Protein AF-A0AAV0XPS0-F1 (afdb_monomer)

Structure (mmCIF, N/CA/C/O backbone):
data_AF-A0AAV0XPS0-F1
#
_entry.id   AF-A0AAV0XPS0-F1
#
loop_
_atom_site.group_PDB
_atom_site.id
_atom_site.type_symbol
_atom_site.label_atom_id
_atom_site.label_alt_id
_atom_site.label_comp_id
_atom_site.label_asym_id
_atom_site.label_entity_id
_atom_site.label_seq_id
_atom_site.pdbx_PDB_ins_code
_atom_site.Cartn_x
_atom_site.Cartn_y
_atom_site.Cartn_z
_atom_site.occupancy
_atom_site.B_iso_or_equiv
_atom_site.auth_seq_id
_atom_site.auth_comp_id
_atom_site.auth_asym_id
_atom_site.auth_atom_id
_atom_site.pdbx_PDB_model_num
ATOM 1 N N . MET A 1 1 ? 10.902 2.856 -17.759 1.00 62.88 1 MET A N 1
ATOM 2 C CA . MET A 1 1 ? 10.133 1.605 -17.963 1.00 62.88 1 MET A CA 1
ATOM 3 C C . MET A 1 1 ? 10.313 1.017 -19.363 1.00 62.88 1 MET A C 1
ATOM 5 O O . MET A 1 1 ? 10.685 -0.143 -19.431 1.00 62.88 1 MET A O 1
ATOM 9 N N . LYS A 1 2 ? 10.149 1.789 -20.456 1.00 78.25 2 LYS A N 1
ATOM 10 C CA . LYS A 1 2 ? 10.265 1.274 -21.842 1.00 78.25 2 LYS A CA 1
ATOM 11 C C . LYS A 1 2 ? 11.549 0.484 -22.137 1.00 78.25 2 LYS A C 1
ATOM 13 O O . LYS A 1 2 ? 11.473 -0.561 -22.755 1.00 78.25 2 LYS A O 1
ATOM 18 N N . ALA A 1 3 ? 12.704 0.926 -21.633 1.00 85.31 3 ALA A N 1
ATOM 19 C CA . ALA A 1 3 ? 13.974 0.216 -21.826 1.00 85.31 3 ALA A CA 1
ATOM 20 C C . ALA A 1 3 ? 13.983 -1.216 -21.248 1.00 85.31 3 ALA A C 1
ATOM 22 O O . ALA A 1 3 ? 14.577 -2.110 -21.836 1.00 85.31 3 ALA A O 1
ATOM 23 N N . LEU A 1 4 ? 13.302 -1.446 -20.118 1.00 81.94 4 LEU A N 1
ATOM 24 C CA . LEU A 1 4 ? 13.174 -2.776 -19.512 1.00 81.94 4 LEU A CA 1
ATOM 25 C C . LEU A 1 4 ? 12.173 -3.641 -20.288 1.00 81.94 4 LEU A C 1
ATOM 27 O O . LEU A 1 4 ? 12.426 -4.822 -20.498 1.00 81.94 4 LEU A O 1
ATOM 31 N N . GLU A 1 5 ? 11.079 -3.043 -20.768 1.00 87.12 5 GLU A N 1
ATOM 32 C CA . GLU A 1 5 ? 10.113 -3.718 -21.648 1.00 87.12 5 GLU A CA 1
ATOM 33 C C . GLU A 1 5 ? 10.777 -4.174 -22.961 1.00 87.12 5 GLU A C 1
ATOM 35 O O . GLU A 1 5 ? 10.541 -5.289 -23.418 1.00 87.12 5 GLU A O 1
ATOM 40 N N . THR A 1 6 ? 11.682 -3.365 -23.529 1.00 87.06 6 THR A N 1
ATOM 41 C CA . THR A 1 6 ? 12.498 -3.729 -24.704 1.00 87.06 6 THR A CA 1
ATOM 42 C C . THR A 1 6 ? 13.446 -4.902 -24.432 1.00 87.06 6 THR A C 1
ATOM 44 O O . THR A 1 6 ? 13.770 -5.652 -25.346 1.00 87.06 6 THR A O 1
ATOM 47 N N . LEU A 1 7 ? 13.852 -5.099 -23.176 1.00 87.44 7 LEU A N 1
ATOM 48 C CA . LEU A 1 7 ? 14.669 -6.232 -22.733 1.00 87.44 7 LEU A CA 1
ATOM 49 C C . LEU A 1 7 ? 13.846 -7.504 -22.446 1.00 87.44 7 LEU A C 1
ATOM 51 O O . LEU A 1 7 ? 14.399 -8.488 -21.960 1.00 87.44 7 LEU A O 1
ATOM 55 N N . GLY A 1 8 ? 12.531 -7.486 -22.690 1.00 85.06 8 GLY A N 1
ATOM 56 C CA . GLY A 1 8 ? 11.625 -8.603 -22.406 1.00 85.06 8 GLY A CA 1
ATOM 57 C C . GLY A 1 8 ? 11.223 -8.736 -20.934 1.00 85.06 8 GLY A C 1
ATOM 58 O O . GLY A 1 8 ? 10.499 -9.663 -20.572 1.00 85.06 8 GLY A O 1
ATOM 59 N N . GLN A 1 9 ? 11.655 -7.811 -20.074 1.00 85.62 9 GLN A N 1
ATOM 60 C CA . GLN A 1 9 ? 11.181 -7.741 -18.694 1.00 85.62 9 GLN A CA 1
ATOM 61 C C . GLN A 1 9 ? 9.746 -7.201 -18.670 1.00 85.62 9 GLN A C 1
ATOM 63 O O . GLN A 1 9 ? 9.338 -6.430 -19.542 1.00 85.62 9 GLN A O 1
ATOM 68 N N . LYS A 1 10 ? 8.990 -7.538 -17.621 1.00 83.94 10 LYS A N 1
ATOM 69 C CA . LYS A 1 10 ? 7.623 -7.038 -17.409 1.00 83.94 10 LYS A CA 1
ATOM 70 C C . LYS A 1 10 ? 7.511 -6.194 -16.133 1.00 83.94 10 LYS A C 1
ATOM 72 O O . LYS A 1 10 ? 6.932 -6.645 -15.146 1.00 83.94 10 LYS A O 1
ATOM 77 N N . PRO A 1 11 ? 8.005 -4.943 -16.134 1.00 77.38 11 PRO A N 1
ATOM 78 C CA . PRO A 1 11 ? 8.039 -4.105 -14.935 1.00 77.38 11 PRO A CA 1
ATOM 79 C C . PRO A 1 11 ? 6.668 -3.842 -14.299 1.00 77.38 11 PRO A C 1
ATOM 81 O O . PRO A 1 11 ? 6.582 -3.557 -13.110 1.00 77.38 11 PRO A O 1
ATOM 84 N N . LYS A 1 12 ? 5.587 -3.934 -15.084 1.00 79.69 12 LYS A N 1
ATOM 85 C CA . LYS A 1 12 ? 4.205 -3.758 -14.610 1.00 79.69 12 LYS A CA 1
ATOM 86 C C . LYS A 1 12 ? 3.727 -4.906 -13.716 1.00 79.69 12 LYS A C 1
ATOM 88 O O . LYS A 1 12 ? 2.826 -4.706 -12.913 1.00 79.69 12 LYS A O 1
ATOM 93 N N . GLU A 1 13 ? 4.336 -6.085 -13.835 1.00 82.75 13 GLU A N 1
ATOM 94 C CA . GLU A 1 13 ? 4.009 -7.266 -13.025 1.00 82.75 13 GLU A CA 1
ATOM 95 C C . GLU A 1 13 ? 4.856 -7.337 -11.740 1.00 82.75 13 GLU A C 1
ATOM 97 O O . GLU A 1 13 ? 4.602 -8.166 -10.872 1.00 82.75 13 GLU A O 1
ATOM 102 N N . TRP A 1 14 ? 5.834 -6.442 -11.557 1.00 86.38 14 TRP A N 1
ATOM 103 C CA . TRP A 1 14 ? 6.723 -6.445 -10.387 1.00 86.38 14 TRP A CA 1
ATOM 104 C C . TRP A 1 14 ? 6.077 -5.899 -9.106 1.00 86.38 14 TRP A C 1
ATOM 106 O O . TRP A 1 14 ? 6.768 -5.753 -8.101 1.00 86.38 14 TRP A O 1
ATOM 116 N N . GLY A 1 15 ? 4.773 -5.602 -9.115 1.00 85.25 15 GLY A N 1
ATOM 117 C CA . GLY A 1 15 ? 4.041 -5.036 -7.977 1.00 85.25 15 GLY A CA 1
ATOM 118 C C . GLY A 1 15 ? 4.371 -5.704 -6.634 1.00 85.25 15 GLY A C 1
ATOM 119 O O . GLY A 1 15 ? 4.818 -4.999 -5.730 1.00 85.25 15 GLY A O 1
ATOM 120 N N . PRO A 1 16 ? 4.256 -7.041 -6.504 1.00 85.88 16 PRO A N 1
ATOM 121 C CA . PRO A 1 16 ? 4.599 -7.745 -5.267 1.00 85.88 16 PRO A CA 1
ATOM 122 C C . PRO A 1 16 ? 6.079 -7.631 -4.885 1.00 85.88 16 PRO A C 1
ATOM 124 O O . PRO A 1 16 ? 6.403 -7.485 -3.713 1.00 85.88 16 PRO A O 1
ATOM 127 N N . LEU A 1 17 ? 6.984 -7.653 -5.867 1.00 87.75 17 LEU A N 1
ATOM 128 C CA . LEU A 1 17 ? 8.428 -7.598 -5.630 1.00 87.75 17 LEU A CA 1
ATOM 129 C C . LEU A 1 17 ? 8.847 -6.215 -5.111 1.00 87.75 17 LEU A C 1
ATOM 131 O O . LEU A 1 17 ? 9.595 -6.111 -4.140 1.00 87.75 17 LEU A O 1
ATOM 135 N N . PHE A 1 18 ? 8.299 -5.149 -5.697 1.00 86.94 18 PHE A N 1
ATOM 136 C CA . PHE A 1 18 ? 8.477 -3.791 -5.186 1.00 86.94 18 PHE A CA 1
ATOM 137 C C . PHE A 1 18 ? 7.868 -3.612 -3.803 1.00 86.94 18 PHE A C 1
ATOM 139 O O . PHE A 1 18 ? 8.496 -3.000 -2.941 1.00 86.94 18 PHE A O 1
ATOM 146 N N . LEU A 1 19 ? 6.678 -4.171 -3.579 1.00 89.12 19 LEU A N 1
ATOM 147 C CA . LEU A 1 1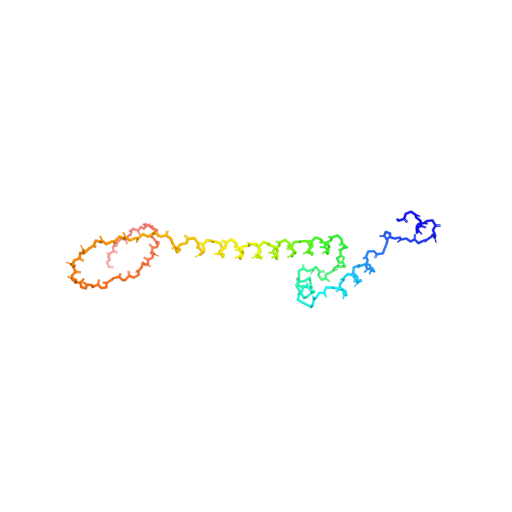9 ? 6.023 -4.146 -2.280 1.00 89.12 19 LEU A CA 1
ATOM 148 C C . LEU A 1 19 ? 6.940 -4.742 -1.204 1.00 89.12 19 LEU A C 1
ATOM 150 O O . LEU A 1 19 ? 7.201 -4.086 -0.201 1.00 89.12 19 LEU A O 1
ATOM 154 N N . THR A 1 20 ? 7.511 -5.927 -1.439 1.00 89.44 20 THR A N 1
ATOM 155 C CA . THR A 1 20 ? 8.442 -6.565 -0.495 1.00 89.44 20 THR A CA 1
ATOM 156 C C . THR A 1 20 ? 9.676 -5.702 -0.224 1.00 89.44 20 THR A C 1
ATOM 158 O O . THR A 1 20 ? 10.049 -5.527 0.935 1.00 89.44 20 THR A O 1
ATOM 161 N N . ILE A 1 21 ? 10.293 -5.125 -1.263 1.00 91.81 21 ILE A N 1
ATOM 162 C CA . ILE A 1 21 ? 11.468 -4.250 -1.106 1.00 91.81 21 ILE A CA 1
ATOM 163 C C . ILE A 1 21 ? 11.128 -3.004 -0.277 1.00 91.81 21 ILE A C 1
ATOM 165 O O . ILE A 1 21 ? 11.925 -2.607 0.573 1.00 91.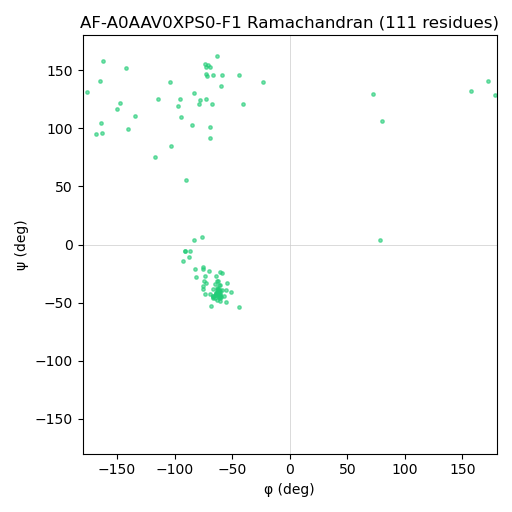81 21 ILE A O 1
ATOM 169 N N . LEU A 1 22 ? 9.959 -2.390 -0.490 1.00 90.06 22 LEU A N 1
ATOM 170 C CA . LEU A 1 22 ? 9.538 -1.247 0.323 1.00 90.06 22 LEU A CA 1
ATOM 171 C C . LEU A 1 22 ? 9.268 -1.645 1.769 1.00 90.06 22 LEU A C 1
ATOM 173 O O . LEU A 1 22 ? 9.714 -0.944 2.674 1.00 90.06 22 LEU A O 1
ATOM 177 N N . LEU A 1 23 ? 8.575 -2.761 1.996 1.00 90.50 23 LEU A N 1
ATOM 178 C CA . LEU A 1 23 ? 8.283 -3.238 3.347 1.00 90.50 23 LEU A CA 1
ATOM 179 C C . LEU A 1 23 ? 9.573 -3.492 4.137 1.00 90.50 23 LEU A C 1
ATOM 181 O O . LEU A 1 23 ? 9.664 -3.090 5.291 1.00 90.50 23 LEU A O 1
ATOM 185 N N . LEU A 1 24 ? 10.611 -4.037 3.495 1.00 92.62 24 LEU A N 1
ATOM 186 C CA . LEU A 1 24 ? 11.945 -4.216 4.090 1.00 92.62 24 LEU A CA 1
ATOM 187 C C . LEU A 1 24 ? 12.622 -2.902 4.517 1.00 92.62 24 LEU A C 1
ATOM 189 O O . LEU A 1 24 ? 13.527 -2.916 5.349 1.00 92.62 24 LEU A O 1
ATOM 193 N N . LYS A 1 25 ? 12.231 -1.769 3.926 1.00 91.69 25 LYS A N 1
ATOM 194 C CA . LYS A 1 25 ? 12.788 -0.445 4.228 1.00 91.69 25 LYS A CA 1
ATOM 195 C C . LYS A 1 25 ? 12.008 0.309 5.301 1.00 91.69 25 LYS A C 1
ATOM 197 O O . LYS A 1 25 ? 12.531 1.300 5.810 1.00 91.69 25 LYS A O 1
ATOM 202 N N . LEU A 1 26 ? 10.795 -0.129 5.633 1.00 90.75 26 LEU A N 1
ATOM 203 C CA . LEU A 1 26 ? 9.996 0.486 6.686 1.00 90.75 26 LEU A CA 1
ATOM 204 C C . LEU A 1 26 ? 10.579 0.154 8.060 1.00 90.75 26 LEU A C 1
ATOM 206 O O . LEU A 1 26 ? 11.091 -0.935 8.309 1.00 90.75 26 LEU A O 1
ATOM 210 N N . ASN A 1 27 ? 10.483 1.111 8.977 1.00 91.56 27 ASN A N 1
ATOM 211 C CA . ASN A 1 27 ? 10.790 0.869 10.378 1.00 91.56 27 ASN A CA 1
ATOM 212 C C . ASN A 1 27 ? 9.732 -0.051 11.010 1.00 91.56 27 ASN A C 1
ATOM 214 O O . ASN A 1 27 ? 8.565 -0.051 10.617 1.00 91.56 27 ASN A O 1
ATOM 218 N N . ASN A 1 28 ? 10.138 -0.794 12.043 1.00 93.00 28 ASN A N 1
ATOM 219 C CA . ASN A 1 28 ? 9.306 -1.811 12.698 1.00 93.00 28 ASN A CA 1
ATOM 220 C C . ASN A 1 28 ? 7.944 -1.293 13.183 1.00 93.00 28 ASN A C 1
ATOM 222 O O . ASN A 1 28 ? 6.975 -2.043 13.198 1.00 93.00 28 ASN A O 1
ATOM 226 N N . GLU A 1 29 ? 7.866 -0.033 13.605 1.00 92.19 29 GLU A N 1
ATOM 227 C CA . GLU A 1 29 ? 6.616 0.581 14.057 1.00 92.19 29 GLU A CA 1
ATOM 228 C C . GLU A 1 29 ? 5.627 0.763 12.900 1.00 92.19 29 GLU A C 1
ATOM 230 O O . GLU A 1 29 ? 4.513 0.247 12.946 1.00 92.19 29 GLU A O 1
ATOM 235 N N . THR A 1 30 ? 6.064 1.408 11.817 1.00 91.81 30 THR A N 1
ATOM 236 C CA . THR A 1 30 ? 5.229 1.639 10.631 1.00 91.81 30 THR A CA 1
ATOM 237 C C . THR A 1 30 ? 4.859 0.330 9.934 1.00 91.81 30 THR A C 1
ATOM 239 O O . THR A 1 30 ? 3.751 0.203 9.420 1.00 91.81 30 THR A O 1
ATOM 242 N N . LEU A 1 31 ? 5.752 -0.665 9.955 1.00 92.75 31 LEU A N 1
ATOM 243 C CA . LEU A 1 31 ? 5.480 -1.997 9.415 1.00 92.75 31 LEU A CA 1
ATOM 244 C C . LEU A 1 31 ? 4.369 -2.710 10.200 1.00 92.75 31 LEU A C 1
ATOM 246 O O . LEU A 1 31 ? 3.436 -3.225 9.591 1.00 92.75 31 LEU A O 1
ATOM 250 N N . LYS A 1 32 ? 4.408 -2.683 11.538 1.00 92.81 32 LYS A N 1
ATOM 251 C CA . LYS A 1 32 ? 3.338 -3.259 12.372 1.00 92.81 32 LYS A CA 1
ATOM 252 C C . LYS A 1 32 ? 1.991 -2.596 12.113 1.00 92.81 32 LYS A C 1
ATOM 254 O O . LYS A 1 32 ? 0.977 -3.275 11.995 1.00 92.81 32 LYS A O 1
ATOM 259 N N . GLU A 1 33 ? 1.965 -1.271 12.020 1.00 92.75 33 GLU A N 1
ATOM 260 C CA . GLU A 1 33 ? 0.729 -0.549 11.711 1.00 92.75 33 GLU A CA 1
ATOM 261 C C . GLU A 1 33 ? 0.183 -0.901 10.326 1.00 92.75 33 GLU A C 1
ATOM 263 O O . GLU A 1 33 ? -1.027 -1.076 10.160 1.00 92.75 33 GLU A O 1
ATOM 268 N N . TRP A 1 34 ? 1.070 -1.061 9.345 1.00 92.56 34 TRP A N 1
ATOM 269 C CA . TRP A 1 34 ? 0.697 -1.534 8.020 1.00 92.56 34 TRP A CA 1
ATOM 270 C C . TRP A 1 34 ? 0.086 -2.941 8.060 1.00 92.56 34 TRP A C 1
ATOM 272 O O . TRP A 1 34 ? -0.961 -3.176 7.457 1.00 92.56 34 TRP A O 1
ATOM 282 N N . GLU A 1 35 ? 0.681 -3.876 8.801 1.00 90.06 35 GLU A N 1
ATOM 283 C CA . GLU A 1 35 ? 0.151 -5.238 8.973 1.00 90.06 35 GLU A CA 1
ATOM 284 C C . GLU A 1 35 ? -1.224 -5.260 9.658 1.00 90.06 35 GLU A C 1
ATOM 286 O O . GLU A 1 35 ? -2.050 -6.124 9.365 1.00 90.06 35 GLU A O 1
ATOM 291 N N . ILE A 1 36 ? -1.493 -4.302 10.550 1.00 91.25 36 ILE A N 1
ATOM 292 C CA . ILE A 1 36 ? -2.798 -4.154 11.207 1.00 91.25 36 ILE A CA 1
ATOM 293 C C . ILE A 1 36 ? -3.843 -3.584 10.237 1.00 91.25 36 ILE A C 1
ATOM 295 O O . ILE A 1 36 ? -4.987 -4.041 10.237 1.00 91.25 36 ILE A O 1
ATOM 299 N N . LYS A 1 37 ? -3.472 -2.579 9.432 1.00 88.25 37 LYS A N 1
ATOM 300 C CA . LYS A 1 37 ? -4.392 -1.862 8.530 1.00 88.25 37 LYS A CA 1
ATOM 301 C C . LYS A 1 37 ? -4.649 -2.610 7.216 1.00 88.25 37 LYS A C 1
ATOM 303 O O . LYS A 1 37 ? -5.696 -2.419 6.600 1.00 88.25 37 LYS A O 1
ATOM 308 N N . SER A 1 38 ? -3.697 -3.422 6.761 1.00 87.31 38 SER A N 1
ATOM 309 C CA . SER A 1 38 ? -3.791 -4.140 5.488 1.00 87.31 38 SER A CA 1
ATOM 310 C C . SER A 1 38 ? -4.785 -5.307 5.539 1.00 87.31 38 SER A C 1
ATOM 312 O O . SER A 1 38 ? -4.993 -5.961 6.561 1.00 87.31 38 SER A O 1
ATOM 314 N N . VAL A 1 39 ? -5.437 -5.561 4.401 1.00 80.69 39 VAL A N 1
ATOM 315 C CA . VAL A 1 39 ? -6.392 -6.666 4.249 1.00 80.69 39 VAL A CA 1
ATOM 316 C C . VAL A 1 39 ? -5.625 -7.986 4.203 1.00 80.69 39 VAL A C 1
ATOM 318 O O . VAL A 1 39 ? -4.758 -8.159 3.354 1.00 80.69 39 VAL A O 1
ATOM 321 N N . LYS A 1 40 ? -5.969 -8.932 5.084 1.00 80.25 40 LYS A N 1
ATOM 322 C CA . LYS A 1 40 ? -5.264 -10.223 5.208 1.00 80.25 40 LYS A CA 1
ATOM 323 C C . LYS A 1 40 ? -5.585 -11.220 4.089 1.00 80.25 40 LYS A C 1
ATOM 325 O O . LYS A 1 40 ? -4.805 -12.134 3.851 1.00 80.25 40 LYS A O 1
ATOM 330 N N . ASP A 1 41 ? -6.701 -11.021 3.391 1.00 82.31 41 ASP A N 1
ATOM 331 C CA . ASP A 1 41 ? -7.220 -11.971 2.397 1.00 82.31 41 ASP A CA 1
ATOM 332 C C . ASP A 1 41 ? -6.651 -11.765 0.984 1.00 82.31 41 ASP A C 1
ATOM 334 O O . ASP A 1 41 ? -6.853 -12.601 0.103 1.00 82.31 41 ASP A O 1
ATOM 338 N N . LYS A 1 42 ? -5.943 -10.655 0.734 1.00 83.38 42 LYS A N 1
ATOM 339 C CA . LYS A 1 42 ? -5.353 -10.338 -0.575 1.00 83.38 42 LYS A CA 1
ATOM 340 C C . LYS A 1 42 ? -3.995 -9.667 -0.421 1.00 83.38 42 LYS A C 1
ATOM 342 O O . LYS A 1 42 ? -3.760 -8.947 0.541 1.00 83.38 42 LYS A O 1
ATOM 347 N N . ILE A 1 43 ? -3.124 -9.844 -1.414 1.00 82.75 43 ILE A N 1
ATOM 348 C CA . ILE A 1 43 ? -1.867 -9.092 -1.482 1.00 82.75 43 ILE A CA 1
ATOM 349 C C . ILE A 1 43 ? -2.219 -7.621 -1.747 1.00 82.75 43 ILE A C 1
ATOM 351 O O . ILE A 1 43 ? -2.862 -7.338 -2.765 1.00 82.75 43 ILE A O 1
ATOM 355 N N . PRO A 1 44 ? -1.836 -6.688 -0.859 1.00 84.88 44 PRO A N 1
ATOM 356 C CA . PRO A 1 44 ? -2.103 -5.279 -1.079 1.00 84.88 44 PRO A CA 1
ATOM 357 C C . PRO A 1 44 ? -1.301 -4.765 -2.275 1.00 84.88 44 PRO A C 1
ATOM 359 O O . PRO A 1 44 ? -0.184 -5.202 -2.560 1.00 84.88 44 PRO A O 1
ATOM 362 N N . SER A 1 45 ? -1.897 -3.838 -3.006 1.00 88.06 45 SER A N 1
ATOM 363 C CA . SER A 1 45 ? -1.271 -3.198 -4.152 1.00 88.06 45 SER A CA 1
ATOM 364 C C . SER A 1 45 ? -0.158 -2.248 -3.713 1.00 88.06 45 SER A C 1
ATOM 366 O O . SER A 1 45 ? -0.171 -1.676 -2.622 1.00 88.06 45 SER A O 1
ATOM 368 N N . PHE A 1 46 ? 0.792 -2.021 -4.617 1.00 87.00 46 PHE A N 1
ATOM 369 C CA . PHE A 1 46 ? 1.844 -1.029 -4.417 1.00 87.00 46 PHE A CA 1
ATOM 370 C C . PHE A 1 46 ? 1.271 0.369 -4.124 1.00 87.00 46 PHE A C 1
ATOM 372 O O . PHE A 1 46 ? 1.770 1.074 -3.253 1.00 87.00 46 PHE A O 1
ATOM 379 N N . THR A 1 47 ? 0.189 0.750 -4.807 1.00 88.38 47 THR A N 1
ATOM 380 C CA . THR A 1 47 ? -0.477 2.043 -4.614 1.00 88.38 47 THR A CA 1
ATOM 381 C C . THR A 1 47 ? -1.073 2.187 -3.214 1.00 88.38 47 THR A C 1
ATOM 383 O O . THR A 1 47 ? -0.920 3.243 -2.608 1.00 88.38 47 THR A O 1
ATOM 386 N N . GLU A 1 48 ? -1.698 1.135 -2.673 1.00 90.75 48 GLU A N 1
ATOM 387 C CA . GLU A 1 48 ? -2.229 1.143 -1.301 1.00 90.75 48 GLU A CA 1
ATOM 388 C C . GLU A 1 48 ? -1.108 1.353 -0.268 1.00 90.75 48 GLU A C 1
ATOM 390 O O . GLU A 1 48 ? -1.289 2.116 0.682 1.00 90.75 48 GLU A O 1
ATOM 395 N N . LEU A 1 49 ? 0.062 0.731 -0.469 1.00 91.00 49 LEU A N 1
ATOM 396 C CA . LEU A 1 49 ? 1.213 0.918 0.421 1.00 91.00 49 LEU A CA 1
ATOM 397 C C . LEU A 1 49 ? 1.762 2.348 0.358 1.00 91.00 49 LEU A C 1
ATOM 399 O O . LEU A 1 49 ? 2.022 2.946 1.400 1.00 91.00 49 LEU A O 1
ATOM 403 N N . ILE A 1 50 ? 1.920 2.906 -0.844 1.00 91.88 50 ILE A N 1
ATOM 404 C CA . ILE A 1 50 ? 2.398 4.286 -1.013 1.00 91.88 50 ILE A CA 1
ATOM 405 C C . ILE A 1 50 ? 1.441 5.281 -0.356 1.00 91.88 50 ILE A C 1
ATOM 407 O O . ILE A 1 50 ? 1.899 6.152 0.380 1.00 91.88 50 ILE A O 1
ATOM 411 N N . GLN A 1 51 ? 0.129 5.121 -0.556 1.00 94.06 51 GLN A N 1
ATOM 412 C CA . GLN A 1 51 ? -0.863 5.995 0.069 1.00 94.06 51 GLN A CA 1
ATOM 413 C C . GLN A 1 51 ? -0.782 5.933 1.597 1.00 94.06 51 GLN A C 1
ATOM 415 O O . GLN A 1 51 ? -0.797 6.962 2.261 1.00 94.06 51 GLN A O 1
ATOM 420 N N . PHE A 1 52 ? -0.639 4.735 2.168 1.00 94.06 52 PHE A N 1
ATOM 421 C CA . PHE A 1 52 ? -0.485 4.585 3.613 1.00 94.06 52 PHE A CA 1
ATOM 422 C C . PHE A 1 52 ? 0.759 5.293 4.163 1.00 94.06 52 PHE A C 1
ATOM 424 O O . PHE A 1 52 ? 0.685 5.914 5.225 1.00 94.06 52 PHE A O 1
ATOM 431 N N . ILE A 1 53 ? 1.892 5.191 3.464 1.00 93.06 53 ILE A N 1
ATOM 432 C CA . ILE A 1 53 ? 3.137 5.849 3.878 1.00 93.06 53 ILE A CA 1
ATOM 433 C C . ILE A 1 53 ? 2.969 7.371 3.838 1.00 93.06 53 ILE A C 1
ATOM 435 O O . ILE A 1 53 ? 3.373 8.047 4.783 1.00 93.06 53 ILE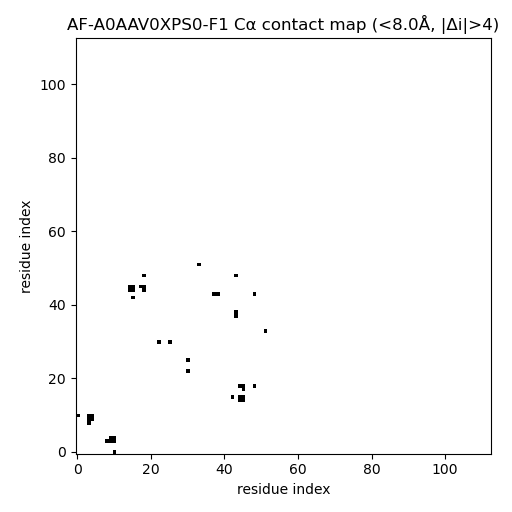 A O 1
ATOM 439 N N . GLU A 1 54 ? 2.344 7.894 2.783 1.00 94.50 54 GLU A N 1
ATOM 440 C CA . GLU A 1 54 ? 2.059 9.323 2.630 1.00 94.50 54 GLU A CA 1
ATOM 441 C C . GLU A 1 54 ? 1.152 9.838 3.759 1.00 94.50 54 GLU A C 1
ATOM 443 O O . GLU A 1 54 ? 1.492 10.812 4.430 1.00 94.50 54 GLU A O 1
ATOM 448 N N . ASP A 1 55 ? 0.053 9.135 4.052 1.00 94.44 55 ASP A N 1
ATOM 449 C CA . ASP A 1 55 ? -0.860 9.496 5.143 1.00 94.44 55 ASP A CA 1
ATOM 450 C C . ASP A 1 55 ? -0.117 9.558 6.494 1.00 94.44 55 ASP A C 1
ATOM 452 O O . ASP A 1 55 ? -0.287 10.492 7.281 1.00 94.44 55 ASP A O 1
ATOM 456 N N . ARG A 1 56 ? 0.743 8.566 6.770 1.00 92.44 56 ARG A N 1
ATOM 457 C CA . ARG A 1 56 ? 1.567 8.510 7.992 1.00 92.44 56 ARG A CA 1
ATOM 458 C C . ARG A 1 56 ? 2.550 9.669 8.071 1.00 92.44 56 ARG A C 1
ATOM 460 O O . ARG A 1 56 ? 2.733 10.238 9.149 1.00 92.44 56 ARG A O 1
ATOM 467 N N . PHE A 1 57 ? 3.175 10.012 6.950 1.00 92.94 57 PHE A N 1
ATOM 468 C CA . PHE A 1 57 ? 4.103 11.129 6.876 1.00 92.94 57 PHE A CA 1
ATOM 469 C C . PHE A 1 57 ? 3.398 12.455 7.179 1.00 92.94 57 PHE A C 1
ATOM 471 O O . PHE A 1 57 ? 3.850 13.191 8.055 1.00 92.94 57 PHE A O 1
ATOM 478 N N . GLN A 1 58 ? 2.246 12.710 6.557 1.00 94.69 58 GLN A N 1
ATOM 479 C CA . GLN A 1 58 ? 1.464 13.930 6.787 1.00 94.69 58 GLN A CA 1
ATOM 480 C C . GLN A 1 58 ? 1.012 14.075 8.244 1.00 94.69 58 GLN A C 1
ATOM 482 O O . GLN A 1 58 ? 1.094 15.163 8.816 1.00 94.69 58 GLN A O 1
ATOM 487 N N . ILE A 1 59 ? 0.583 12.978 8.878 1.00 92.94 59 ILE A N 1
ATOM 488 C CA . ILE A 1 59 ? 0.247 12.978 10.309 1.00 92.94 59 ILE A CA 1
ATOM 489 C C . ILE A 1 59 ? 1.479 13.352 11.140 1.00 92.94 59 ILE A C 1
ATOM 491 O O . ILE A 1 59 ? 1.392 14.205 12.025 1.00 92.94 59 ILE A O 1
ATOM 495 N N . SER A 1 60 ? 2.633 12.751 10.846 1.00 89.19 60 SER A N 1
ATOM 496 C CA . SER A 1 60 ? 3.874 13.030 11.572 1.00 89.19 60 SER A CA 1
ATOM 497 C C . SER A 1 60 ? 4.323 14.485 11.407 1.00 89.19 60 SER A C 1
ATOM 499 O O . SER A 1 60 ? 4.715 15.118 12.389 1.00 89.19 60 SER A O 1
ATOM 501 N N . GLU A 1 61 ? 4.222 15.041 10.200 1.00 90.81 61 GLU A N 1
ATOM 502 C CA . GLU A 1 61 ? 4.512 16.453 9.930 1.00 90.81 61 GLU A CA 1
ATOM 503 C C . GLU A 1 61 ? 3.548 17.391 10.660 1.00 90.81 61 GLU A C 1
ATOM 505 O O . GLU A 1 61 ? 3.970 18.379 11.266 1.00 90.81 61 GLU A O 1
ATOM 510 N N . SER A 1 62 ? 2.249 17.081 10.661 1.00 91.19 62 SER A N 1
ATOM 511 C CA . SER A 1 62 ? 1.255 17.881 11.381 1.00 91.19 62 SER A CA 1
ATOM 512 C C . SER A 1 62 ? 1.511 17.882 12.891 1.00 91.19 62 SER A C 1
ATOM 514 O O . SER A 1 62 ? 1.345 18.913 13.545 1.00 91.19 62 SER A O 1
ATOM 516 N N . ILE A 1 63 ? 1.931 16.747 13.456 1.00 89.38 63 ILE A N 1
ATOM 517 C CA . ILE A 1 63 ? 2.280 16.654 14.877 1.00 89.38 63 ILE A CA 1
ATOM 518 C C . ILE A 1 63 ? 3.530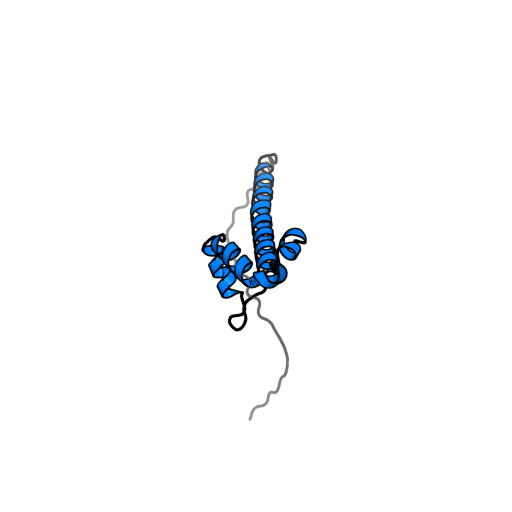 17.487 15.165 1.00 89.38 63 ILE A C 1
ATOM 520 O O . ILE A 1 63 ? 3.535 18.254 16.127 1.00 89.38 63 ILE A O 1
ATOM 524 N N . GLU A 1 64 ? 4.574 17.382 14.345 1.00 87.06 64 GLU A N 1
ATOM 525 C CA . GLU A 1 64 ? 5.821 18.117 14.571 1.00 87.06 64 GLU A CA 1
ATOM 526 C C . GLU A 1 64 ? 5.640 19.633 14.405 1.00 87.06 64 GLU A C 1
ATOM 528 O O . GLU A 1 64 ? 6.050 20.411 15.268 1.00 87.06 64 GLU A O 1
ATOM 533 N N . SER A 1 65 ? 4.926 20.063 13.364 1.00 85.81 65 SER A N 1
ATOM 534 C CA . SER A 1 65 ? 4.604 21.479 13.139 1.00 85.81 65 SER A CA 1
ATOM 535 C C . SER A 1 65 ? 3.773 22.089 14.276 1.00 85.81 65 SER A C 1
ATOM 537 O O . SER A 1 65 ? 4.009 23.236 14.662 1.00 85.81 65 SER A O 1
ATOM 539 N N . SER A 1 66 ? 2.865 21.322 14.894 1.00 84.31 66 SER A N 1
ATOM 540 C CA . SER A 1 66 ? 2.086 21.797 16.048 1.00 84.31 66 SER A CA 1
ATOM 541 C C . SER A 1 66 ? 2.951 22.119 17.278 1.00 84.31 66 SER A C 1
ATOM 543 O O . SER A 1 66 ? 2.646 23.053 18.027 1.00 84.31 66 SER A O 1
ATOM 545 N N . LYS A 1 67 ? 4.073 21.407 17.469 1.00 83.38 67 LYS A N 1
ATOM 546 C CA . LYS A 1 67 ? 5.010 21.660 18.577 1.00 83.38 67 LYS A CA 1
ATOM 547 C C . LYS A 1 67 ? 5.698 23.014 18.429 1.00 83.38 67 LYS A C 1
ATOM 549 O O . LYS A 1 67 ? 5.868 23.725 19.420 1.00 83.38 67 LYS A O 1
ATOM 554 N N . TYR A 1 68 ? 6.043 23.395 17.198 1.00 73.06 68 TYR A N 1
ATOM 555 C CA . TYR A 1 68 ? 6.683 24.679 16.915 1.00 73.06 68 TYR A CA 1
ATOM 556 C C . TYR A 1 68 ? 5.761 25.862 17.255 1.00 73.06 68 TYR A C 1
ATOM 558 O O . TYR A 1 68 ? 6.183 26.796 17.941 1.00 73.06 68 TYR A O 1
ATOM 566 N N . ILE A 1 69 ? 4.472 25.767 16.907 1.00 71.00 69 ILE A N 1
ATOM 567 C CA . ILE A 1 69 ? 3.460 26.812 17.162 1.00 71.00 69 ILE A CA 1
ATOM 568 C C . ILE A 1 69 ? 3.268 27.073 18.668 1.00 71.00 69 ILE A C 1
ATOM 570 O O . ILE A 1 69 ? 3.122 28.222 19.102 1.00 71.00 69 ILE A O 1
ATOM 574 N N . ASN A 1 70 ? 3.301 26.023 19.493 1.00 60.44 70 ASN A N 1
ATOM 575 C CA . ASN A 1 70 ? 3.128 26.164 20.942 1.00 60.44 70 ASN A CA 1
ATOM 576 C C . ASN A 1 70 ? 4.374 26.774 21.623 1.00 60.44 70 ASN A C 1
ATOM 578 O O . ASN A 1 70 ? 4.267 27.471 22.632 1.00 60.44 70 ASN A O 1
ATOM 582 N N . SER A 1 71 ? 5.563 26.586 21.040 1.00 57.72 71 SER A N 1
ATOM 583 C CA . SER A 1 71 ? 6.813 27.141 21.577 1.00 57.72 71 SER A CA 1
ATOM 584 C C . SER A 1 71 ? 6.981 28.652 21.337 1.00 57.72 71 SER A C 1
ATOM 586 O O . SER A 1 71 ? 7.462 29.357 22.225 1.00 57.72 71 SER A O 1
ATOM 588 N N . GLU A 1 72 ? 6.518 29.188 20.200 1.00 56.22 72 GLU A N 1
ATOM 589 C CA . GLU A 1 72 ? 6.534 30.640 19.940 1.00 56.22 72 GLU A CA 1
ATOM 590 C C . GLU A 1 72 ? 5.457 31.397 20.731 1.00 56.22 72 GLU A C 1
ATOM 592 O O . GLU A 1 72 ? 5.664 32.545 21.137 1.00 56.22 72 GLU A O 1
ATOM 597 N N . SER A 1 73 ? 4.321 30.749 20.995 1.00 54.03 73 SER A N 1
ATOM 598 C CA . SER A 1 73 ? 3.209 31.341 21.749 1.00 54.03 73 SER A CA 1
ATOM 599 C C . SER A 1 73 ? 3.528 31.465 23.247 1.00 54.03 73 SER A C 1
ATOM 601 O O . SER A 1 73 ? 3.154 32.455 23.873 1.00 54.03 73 SER A O 1
ATOM 603 N N . ALA A 1 74 ? 4.304 30.531 23.810 1.00 53.19 74 ALA A N 1
ATOM 604 C CA . ALA A 1 74 ? 4.761 30.586 25.203 1.00 53.19 74 ALA A CA 1
ATOM 605 C C . ALA A 1 74 ? 5.901 31.601 25.447 1.00 53.19 74 ALA A C 1
ATOM 607 O O . ALA A 1 74 ? 6.111 32.049 26.577 1.00 53.19 74 ALA A O 1
ATOM 608 N N . ALA A 1 75 ? 6.642 32.000 24.406 1.00 52.75 75 ALA A N 1
ATOM 609 C CA . ALA A 1 75 ? 7.723 32.983 24.521 1.00 52.75 75 ALA A CA 1
ATOM 610 C C . ALA A 1 75 ? 7.227 34.444 24.498 1.00 52.75 75 ALA A C 1
ATOM 612 O O . ALA A 1 75 ? 7.921 35.331 25.000 1.00 52.75 75 ALA A O 1
ATOM 613 N N . LYS A 1 76 ? 6.024 34.711 23.967 1.00 50.50 76 LYS A N 1
ATOM 614 C CA . LYS A 1 76 ? 5.452 36.070 23.874 1.00 50.50 76 LYS A CA 1
ATOM 615 C C . LYS A 1 76 ? 4.601 36.495 25.079 1.00 50.50 76 LYS A C 1
ATOM 617 O O . LYS A 1 76 ? 4.251 37.666 25.167 1.00 50.50 76 LYS A O 1
ATOM 622 N N . GLU A 1 77 ? 4.333 35.610 26.044 1.00 52.88 77 GLU A N 1
ATOM 623 C CA . GLU A 1 77 ? 3.594 35.955 27.277 1.00 52.88 77 GLU A CA 1
ATOM 624 C C . GLU A 1 77 ? 4.497 36.510 28.403 1.00 52.88 77 GLU A C 1
ATOM 626 O O . GLU A 1 77 ? 4.021 37.000 29.425 1.00 52.88 77 GLU A O 1
ATOM 631 N N . LYS A 1 78 ? 5.826 36.530 28.230 1.00 49.69 78 LYS A N 1
ATOM 632 C CA . LYS A 1 78 ? 6.743 37.222 29.160 1.00 49.69 78 LYS A CA 1
ATOM 633 C C . LYS A 1 78 ? 6.967 38.674 28.744 1.00 49.69 78 LYS A C 1
ATOM 635 O O . LYS A 1 78 ? 8.094 39.120 28.558 1.00 49.69 78 LYS A O 1
ATOM 640 N N . GLY A 1 79 ? 5.886 39.426 28.596 1.00 52.44 79 GLY A N 1
ATOM 641 C CA . GLY A 1 79 ? 5.964 40.818 28.180 1.00 52.44 79 GLY A CA 1
ATOM 642 C C . GLY A 1 79 ? 4.678 41.566 28.464 1.00 52.44 79 GLY A C 1
ATOM 643 O O . GLY A 1 79 ? 3.786 41.587 27.631 1.00 52.44 79 GLY A O 1
ATOM 644 N N . LEU A 1 80 ? 4.662 42.251 29.610 1.00 52.75 80 LEU A N 1
ATOM 645 C CA . LEU A 1 80 ? 3.690 43.269 30.011 1.00 52.75 80 LEU A CA 1
ATOM 646 C C . LEU A 1 80 ? 2.356 42.736 30.564 1.00 52.75 80 LEU A C 1
ATOM 648 O O . LEU A 1 80 ? 1.466 42.328 29.840 1.00 52.75 80 LEU A O 1
ATOM 652 N N . THR A 1 81 ? 2.189 42.854 31.882 1.00 43.12 81 THR A N 1
ATOM 653 C CA . THR A 1 81 ? 1.136 43.686 32.494 1.00 43.12 81 THR A CA 1
ATOM 654 C C . THR A 1 81 ? 1.411 43.818 33.993 1.00 43.12 81 THR A C 1
ATOM 656 O O . THR A 1 81 ? 1.033 42.997 34.824 1.00 43.12 81 THR A O 1
ATOM 659 N N . LYS A 1 82 ? 2.087 44.909 34.370 1.00 53.47 82 LYS A N 1
ATOM 660 C CA . LYS A 1 82 ? 2.007 45.428 35.737 1.00 53.47 82 LYS A CA 1
ATOM 661 C C . LYS A 1 82 ? 0.594 45.981 35.933 1.00 53.47 82 LYS A C 1
ATOM 663 O O . LYS A 1 82 ? 0.364 47.156 35.669 1.00 53.47 82 LYS A O 1
ATOM 668 N N . PHE A 1 83 ? -0.335 45.168 36.422 1.00 50.22 83 PHE A N 1
ATOM 669 C CA . PHE A 1 83 ? -1.553 45.679 37.050 1.00 50.22 83 PHE A CA 1
ATOM 670 C C . PHE A 1 83 ? -1.430 45.549 38.563 1.00 50.22 83 PHE A C 1
ATOM 672 O O . PHE A 1 83 ? -1.882 44.600 39.192 1.00 50.22 83 PHE A O 1
ATOM 679 N N . SER A 1 84 ? -0.794 46.564 39.145 1.00 52.12 84 SER A N 1
ATOM 680 C CA . SER A 1 84 ? -0.980 46.905 40.549 1.00 52.12 84 SER A CA 1
ATOM 681 C C . SER A 1 84 ? -2.392 47.461 40.719 1.00 52.12 84 SER A C 1
ATOM 683 O O . SER A 1 84 ? -2.630 48.618 40.377 1.00 52.12 84 SER A O 1
ATOM 685 N N . LYS A 1 85 ? -3.327 46.650 41.227 1.00 44.47 85 LYS A N 1
ATOM 686 C CA . LYS A 1 85 ? -4.529 47.132 41.924 1.00 44.47 85 LYS A CA 1
ATOM 687 C C . LYS A 1 85 ? -4.825 46.232 43.120 1.00 44.47 85 LYS A C 1
ATOM 689 O O . LYS A 1 85 ? -5.385 45.150 43.020 1.00 44.47 85 LYS A O 1
ATOM 694 N N . ASN A 1 86 ? -4.383 46.756 44.254 1.00 50.41 86 ASN A N 1
ATOM 695 C CA . ASN A 1 86 ? -4.758 46.429 45.616 1.00 50.41 86 ASN A CA 1
ATOM 696 C C . ASN A 1 86 ? -6.277 46.203 45.731 1.00 50.41 86 ASN A C 1
ATOM 698 O O . ASN A 1 86 ? -7.040 47.130 45.464 1.00 50.41 86 ASN A O 1
ATOM 702 N N . ASN A 1 87 ? -6.721 45.024 46.173 1.00 48.69 87 ASN A N 1
ATOM 703 C CA . ASN A 1 87 ? -8.018 44.942 46.831 1.00 48.69 87 ASN A CA 1
ATOM 704 C C . ASN A 1 87 ? -8.072 43.824 47.874 1.00 48.69 87 ASN A C 1
ATOM 706 O O . ASN A 1 87 ? -7.888 42.643 47.584 1.00 48.69 87 ASN A O 1
ATOM 710 N N . LYS A 1 88 ? -8.273 44.247 49.122 1.00 56.47 88 LYS A N 1
ATOM 711 C CA . LYS A 1 88 ? -8.374 43.408 50.312 1.00 56.47 88 LYS A CA 1
ATOM 712 C C . LYS A 1 88 ? -9.812 42.923 50.442 1.00 56.47 88 LYS A C 1
ATOM 714 O O . LYS A 1 88 ? -10.629 43.661 50.979 1.00 56.47 88 LYS A O 1
ATOM 719 N N . TYR A 1 89 ? -10.092 41.676 50.079 1.00 48.53 89 TYR A N 1
ATOM 720 C CA . TYR A 1 89 ? -11.285 40.989 50.572 1.00 48.53 89 TYR A CA 1
ATOM 721 C C . TYR A 1 89 ? -10.909 39.578 51.010 1.00 48.53 89 TYR A C 1
ATOM 723 O O . TYR A 1 89 ? -10.531 38.727 50.211 1.00 48.53 89 TYR A O 1
ATOM 731 N N . LYS A 1 90 ? -10.970 39.366 52.325 1.00 48.03 90 LYS A N 1
ATOM 732 C CA . LYS A 1 90 ? -11.000 38.045 52.940 1.00 48.03 90 LYS A CA 1
ATOM 733 C C . LYS A 1 90 ? -12.445 37.558 52.912 1.00 48.03 90 LYS A C 1
ATOM 735 O O . LYS A 1 90 ? -13.299 38.295 53.387 1.00 48.03 90 LYS A O 1
ATOM 740 N N . ALA A 1 91 ? -12.688 36.337 52.447 1.00 42.41 91 ALA A N 1
ATOM 741 C CA . ALA A 1 91 ? -13.534 35.341 53.114 1.00 42.41 91 ALA A CA 1
ATOM 742 C C . ALA A 1 91 ? -13.738 34.127 52.199 1.00 42.41 91 ALA A C 1
ATOM 744 O O . ALA A 1 91 ? -13.863 34.245 50.986 1.00 42.41 91 ALA A O 1
ATOM 745 N N . ALA A 1 92 ? -13.716 32.963 52.836 1.00 49.94 92 ALA A N 1
ATOM 746 C CA . ALA A 1 92 ? -13.807 31.633 52.268 1.00 49.94 92 ALA A CA 1
ATOM 747 C C . ALA A 1 92 ? -15.137 31.354 51.547 1.00 49.94 92 ALA A C 1
ATOM 749 O O . ALA A 1 92 ? -16.155 31.969 51.857 1.00 49.94 92 ALA A O 1
ATOM 750 N N . THR A 1 93 ? -15.155 30.317 50.705 1.00 54.41 93 THR A N 1
ATOM 751 C CA . THR A 1 93 ? -15.898 29.053 50.927 1.00 54.41 93 THR A CA 1
ATOM 752 C C . THR A 1 93 ? -16.158 28.367 49.579 1.00 54.41 93 THR A C 1
ATOM 754 O O . THR A 1 93 ? -16.572 28.981 48.604 1.00 54.41 93 THR A O 1
ATOM 757 N N . SER A 1 94 ? -15.854 27.074 49.554 1.00 53.50 94 SER A N 1
ATOM 758 C CA . SER A 1 94 ? -16.048 26.071 48.501 1.00 53.50 94 SER A CA 1
ATOM 759 C C . SER A 1 94 ? -17.410 26.076 47.792 1.00 53.50 94 SER A C 1
ATOM 761 O O . SER A 1 94 ? -18.431 26.184 48.464 1.00 53.50 94 SER A O 1
ATOM 763 N N . SER A 1 95 ? -17.436 25.757 46.489 1.00 51.50 95 SER A N 1
ATOM 764 C CA . SER A 1 95 ? -18.538 24.997 45.861 1.00 51.50 95 SER A CA 1
ATOM 765 C C . SER A 1 95 ? -18.102 24.444 44.491 1.00 51.50 95 SER A C 1
ATOM 767 O O . SER A 1 95 ? -17.669 25.216 43.645 1.00 51.50 95 SER A O 1
ATOM 769 N N . THR A 1 96 ? -17.811 23.143 44.384 1.00 54.00 96 THR A N 1
ATOM 770 C CA . THR A 1 96 ? -18.642 21.992 43.938 1.00 54.00 96 THR A CA 1
ATOM 771 C C . THR A 1 96 ? -18.950 21.927 42.436 1.00 54.00 96 THR A C 1
ATOM 773 O O . THR A 1 96 ? -19.343 22.894 41.796 1.00 54.00 96 THR A O 1
ATOM 776 N N . ALA A 1 97 ? -18.678 20.740 41.888 1.00 46.16 97 ALA A N 1
ATOM 777 C CA . ALA A 1 97 ? -18.668 20.395 40.476 1.00 46.16 97 ALA A CA 1
ATOM 778 C C . ALA A 1 97 ? -20.072 20.300 39.856 1.00 46.16 97 ALA A C 1
ATOM 780 O O . ALA A 1 97 ? -21.051 19.957 40.514 1.00 46.16 97 ALA A O 1
ATOM 781 N N . PHE A 1 98 ? -20.129 20.557 38.551 1.00 52.22 98 PHE A N 1
ATOM 782 C CA . PHE A 1 98 ? -21.324 20.495 37.715 1.00 52.22 98 PHE A CA 1
ATOM 783 C C . PHE A 1 98 ? -21.654 19.031 37.372 1.00 52.22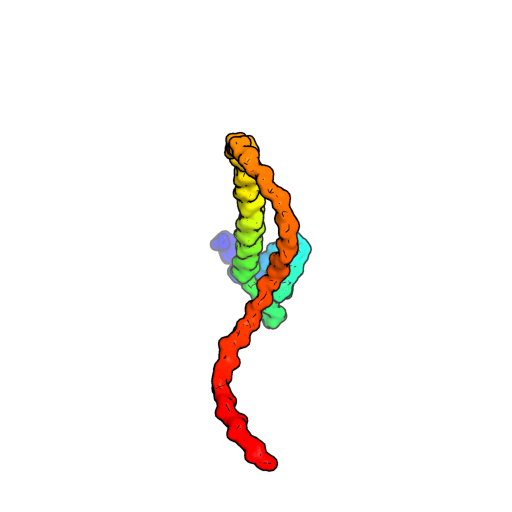 98 PHE A C 1
ATOM 785 O O . PHE A 1 98 ? -20.814 18.326 36.816 1.00 52.22 98 PHE A O 1
ATOM 792 N N . THR A 1 99 ? -22.866 18.564 37.680 1.00 53.44 99 THR A N 1
ATOM 793 C CA . THR A 1 99 ? -23.420 17.311 37.137 1.00 53.44 99 THR A CA 1
ATOM 794 C C . THR A 1 99 ? -24.623 17.656 36.268 1.00 53.44 99 THR A C 1
ATOM 796 O O . THR A 1 99 ? -25.526 18.374 36.690 1.00 53.44 99 THR A O 1
ATOM 799 N N . SER A 1 100 ? -24.610 17.199 35.017 1.00 54.03 100 SER A N 1
ATOM 800 C CA . SER A 1 100 ? -25.705 17.398 34.068 1.00 54.03 100 SER A CA 1
ATOM 801 C C . SER A 1 100 ? -26.626 16.181 34.098 1.00 54.03 100 SER A C 1
ATOM 803 O O . SER A 1 100 ? -26.245 15.110 33.633 1.00 54.03 100 SER A O 1
ATOM 805 N N . THR A 1 101 ? -27.838 16.342 34.629 1.00 50.12 101 THR A N 1
ATOM 806 C CA . THR A 1 101 ? -28.908 15.339 34.530 1.00 50.12 101 THR A CA 1
ATOM 807 C C . THR A 1 101 ? -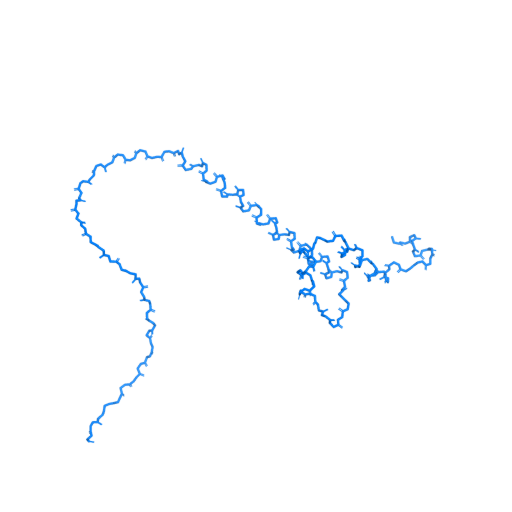29.830 15.723 33.376 1.00 50.12 101 THR A C 1
ATOM 809 O O . THR A 1 101 ? -30.412 16.806 33.378 1.00 50.12 101 THR A O 1
ATOM 812 N N . VAL A 1 102 ? -29.942 14.848 32.374 1.00 58.12 102 VAL A N 1
ATOM 813 C CA . VAL A 1 102 ? -30.862 15.002 31.237 1.00 58.12 102 VAL A CA 1
ATOM 814 C C . VAL A 1 102 ? -32.277 14.610 31.674 1.00 58.12 102 VAL A C 1
ATOM 816 O O . VAL A 1 102 ? -32.513 13.481 32.096 1.00 58.12 102 VAL A O 1
ATOM 819 N N . THR A 1 103 ? -33.206 15.560 31.562 1.00 51.12 103 THR A N 1
ATOM 820 C CA . THR A 1 103 ? -34.649 15.412 31.798 1.00 51.12 103 THR A CA 1
ATOM 821 C C . THR A 1 103 ? -35.369 15.135 30.478 1.00 51.12 103 THR A C 1
ATOM 823 O O . THR A 1 103 ? -35.262 15.937 29.554 1.00 51.12 103 THR A O 1
ATOM 826 N N . ALA A 1 104 ? -36.139 14.049 30.409 1.00 46.22 104 ALA A N 1
ATOM 827 C CA . ALA A 1 104 ? -37.232 13.820 29.455 1.00 46.22 104 ALA A CA 1
ATOM 828 C C . ALA A 1 104 ? -38.074 12.640 29.978 1.00 46.22 104 ALA A C 1
ATOM 830 O O . ALA A 1 104 ? -37.502 11.669 30.457 1.00 46.22 104 ALA A O 1
ATOM 831 N N . ASP A 1 105 ? -39.396 12.564 29.924 1.00 42.88 105 ASP A N 1
ATOM 832 C CA . ASP A 1 105 ? -40.510 13.498 29.772 1.00 42.88 105 ASP A CA 1
ATOM 833 C C . ASP A 1 105 ? -41.756 12.702 30.258 1.00 42.88 105 ASP A C 1
ATOM 835 O O . ASP A 1 105 ? -41.741 11.471 30.331 1.00 42.88 105 ASP A O 1
ATOM 839 N N . MET A 1 106 ? -42.797 13.426 30.650 1.00 45.78 106 MET A N 1
ATOM 840 C CA . MET A 1 106 ? -44.108 13.077 31.215 1.00 45.78 106 MET A CA 1
ATOM 841 C C . MET A 1 106 ? -44.718 11.672 30.976 1.00 45.78 106 MET A C 1
ATOM 843 O O . MET A 1 106 ? -44.890 11.236 29.841 1.00 45.78 106 MET A O 1
ATOM 847 N N . ARG A 1 107 ? -45.348 11.107 32.026 1.00 46.41 107 ARG A N 1
ATOM 848 C CA . ARG A 1 107 ? -46.824 11.155 32.218 1.00 46.41 107 ARG A CA 1
ATOM 849 C C . ARG A 1 107 ? -47.286 10.525 33.540 1.00 46.41 107 ARG A C 1
ATOM 851 O O . ARG A 1 107 ? -46.952 9.404 33.898 1.00 46.41 107 ARG A O 1
ATOM 858 N N . VAL A 1 108 ? -48.121 11.303 34.217 1.00 49.47 108 VAL A N 1
ATOM 859 C CA . VAL A 1 108 ? -48.948 11.003 35.390 1.00 49.47 108 VAL A CA 1
ATOM 860 C C . VAL A 1 108 ? -49.933 9.869 35.093 1.00 49.47 108 VAL A C 1
ATOM 862 O O . VAL A 1 108 ? -50.617 9.954 34.082 1.00 49.47 108 VAL A O 1
ATOM 865 N N . ILE A 1 109 ? -50.100 8.910 36.014 1.00 47.78 109 ILE A N 1
ATOM 866 C CA . ILE A 1 109 ? -51.410 8.362 36.418 1.00 47.78 109 ILE A CA 1
ATOM 867 C C . ILE A 1 109 ? -51.324 7.984 37.90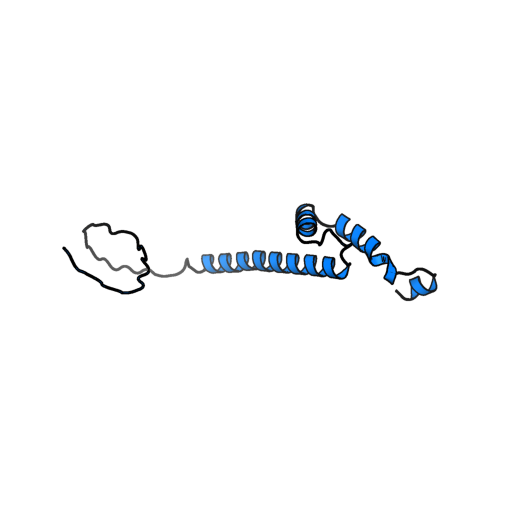3 1.00 47.78 109 ILE A C 1
ATOM 869 O O . ILE A 1 109 ? -50.496 7.188 38.334 1.00 47.78 109 ILE A O 1
ATOM 873 N N . SER A 1 110 ? -52.210 8.601 38.676 1.00 44.22 110 SER A N 1
ATOM 874 C CA . SER A 1 110 ? -52.516 8.313 40.073 1.00 44.22 110 SER A CA 1
ATOM 875 C C . SER A 1 110 ? -53.845 7.559 40.116 1.00 44.22 110 SER A C 1
ATOM 877 O O . SER A 1 110 ? -54.750 7.944 39.373 1.00 44.22 110 SER A O 1
ATOM 879 N N . ARG A 1 111 ? -53.985 6.542 40.982 1.00 40.84 111 ARG A N 1
ATOM 880 C CA . ARG A 1 111 ? -55.134 6.361 41.901 1.00 40.84 111 ARG A CA 1
ATOM 881 C C . ARG A 1 111 ? -55.019 5.073 42.732 1.00 40.84 111 ARG A C 1
ATOM 883 O O . ARG A 1 111 ? -54.840 3.987 42.198 1.00 40.84 111 ARG A O 1
ATOM 890 N N . LYS A 1 112 ? -55.182 5.257 44.047 1.00 41.34 112 LYS A N 1
ATOM 891 C CA . LYS A 1 112 ? -55.513 4.263 45.081 1.00 41.34 112 LYS A CA 1
ATOM 892 C C . LYS A 1 112 ? -56.848 3.561 44.787 1.00 41.34 112 LYS A C 1
ATOM 894 O O . LYS A 1 112 ? -57.793 4.253 44.406 1.00 41.34 112 LYS A O 1
ATOM 899 N N . GLN A 1 113 ? -56.949 2.280 45.134 1.00 45.31 113 GLN A N 1
ATOM 900 C CA . GLN A 1 113 ? -57.697 1.779 46.304 1.00 45.31 113 GLN A CA 1
ATOM 901 C C . GLN A 1 113 ? -57.020 0.504 46.800 1.00 45.31 113 GLN A C 1
ATOM 903 O O . GLN A 1 113 ? -56.593 -0.286 45.932 1.00 45.31 113 GLN A O 1
#

pLDDT: mean 72.99, std 18.98, range [40.84, 94.69]

Foldseek 3Di:
DVVCVVVVDDPVVCFLVVVVVVLVVDDPVLNVVCVVPDDPVDDDGNVVVVVSVVVVVVVVVVVVVVVVVVVVVVVVVPDDDPDDDDDDDDDDDDDDDDDDDDDDDDDDDDDDD

Secondary structure (DSSP, 8-state):
-HHHHHTT--GGG-HHHHHHHHHHHS-HHHHHHHHHHS-TTSPPPHHHHHHHHHHHHHHHH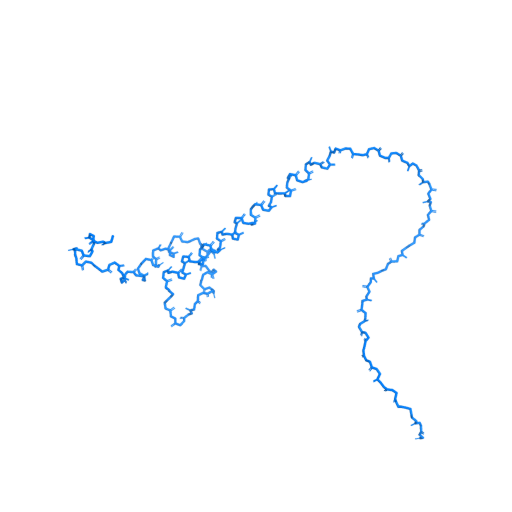HHHHHHHHHHHHHHSSSS---------------------PPP----------

Solvent-accessible surface area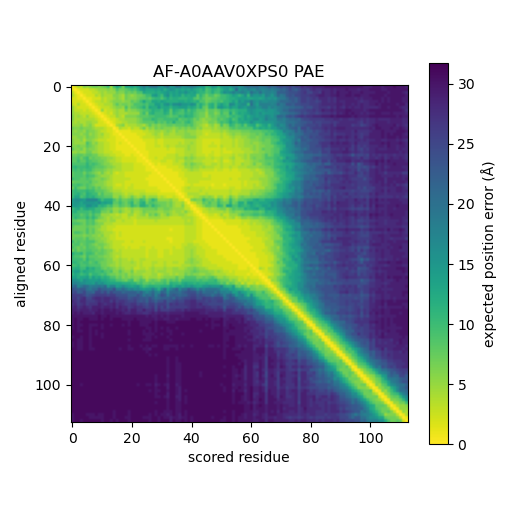 (backbone atoms only — not comparable to full-atom values): 7678 Å² total; per-residue (Å²): 110,68,73,47,46,75,70,73,44,62,76,84,73,39,42,68,61,53,40,53,57,50,57,74,69,49,55,72,67,62,44,51,52,44,66,69,73,48,64,88,91,50,86,79,53,49,65,60,54,52,50,52,53,50,54,53,48,53,52,52,49,54,54,54,56,51,54,54,58,57,55,58,59,64,64,62,72,82,63,89,79,92,76,89,73,92,78,94,76,90,79,87,82,88,82,85,83,92,78,90,81,88,85,85,80,89,83,90,85,87,84,88,132

Mean predicted aligned error: 17.94 Å

Radius of gyration: 31.67 Å; Cα contacts (8 Å, |Δi|>4): 21; chains: 1; bounding box: 72×59×78 Å

Organism: NCBI:txid13131

Nearest PDB structures (foldseek):
  7zm7-assembly1_9  TM=3.829E-01  e=2.527E+00  Thermochaetoides thermophila DSM 1495

Sequence (113 aa):
MKALETLGQKPKEWGPLFLTILLLKLNNETLKEWEIKSVKDKIPSFTELIQFIEDRFQISESIESSKYINSESAAKEKGLTKFSKNNKYKAATSSTAFTSTVTADMRVISRKQ